Protein AF-A0A0F2PZM4-F1 (afdb_monomer_lite)

Secondary structure (DSSP, 8-state):
-PPPHHHHHHHTT--HHHHHHHHTS-HHHHHHHHHTSS--HHHHHHHHHHHHHHHHHHHHTT-

pLDDT: mean 86.54, std 10.53, range [40.66, 94.25]

Structure (mmCIF, N/CA/C/O backbone):
data_AF-A0A0F2PZM4-F1
#
_entry.id   AF-A0A0F2PZM4-F1
#
loop_
_atom_site.group_PDB
_atom_site.id
_atom_site.type_symbol
_atom_site.label_atom_id
_atom_site.label_alt_id
_atom_site.label_comp_id
_atom_site.label_asym_id
_atom_site.label_entity_id
_atom_site.label_seq_id
_atom_site.pdbx_PDB_ins_code
_atom_site.Cartn_x
_atom_site.Cartn_y
_atom_site.Cartn_z
_atom_site.occupancy
_atom_site.B_iso_or_equiv
_atom_site.auth_seq_id
_atom_site.auth_comp_id
_atom_site.auth_asym_id
_atom_site.auth_atom_id
_atom_site.pdbx_PDB_model_num
ATOM 1 N N . MET A 1 1 ? 8.926 -17.663 3.252 1.00 40.66 1 MET A N 1
ATOM 2 C CA . MET A 1 1 ? 8.122 -17.354 2.050 1.00 40.66 1 MET A CA 1
ATOM 3 C C . MET A 1 1 ? 7.541 -15.969 2.264 1.00 40.66 1 MET A C 1
ATOM 5 O O . MET A 1 1 ? 6.823 -15.790 3.237 1.00 40.66 1 MET A O 1
ATOM 9 N N . GLY A 1 2 ? 7.980 -14.968 1.497 1.00 48.84 2 GLY A N 1
ATOM 10 C CA . GLY A 1 2 ? 7.520 -13.589 1.681 1.00 48.84 2 GLY A CA 1
ATOM 11 C C . GLY A 1 2 ? 6.076 -13.453 1.211 1.00 48.84 2 GLY A C 1
ATOM 12 O O . GLY A 1 2 ? 5.770 -13.871 0.099 1.00 48.84 2 GLY A O 1
ATOM 13 N N . GLU A 1 3 ? 5.205 -12.915 2.060 1.00 63.09 3 GLU A N 1
ATOM 14 C CA . GLU A 1 3 ? 3.816 -12.618 1.704 1.00 63.09 3 GLU A CA 1
ATOM 15 C C . GLU A 1 3 ? 3.800 -11.713 0.462 1.00 63.09 3 GLU A C 1
ATOM 17 O O . GLU A 1 3 ? 4.523 -10.710 0.400 1.00 63.09 3 GLU A O 1
ATOM 22 N N . ASN A 1 4 ? 3.037 -12.100 -0.562 1.00 81.56 4 ASN A N 1
ATOM 23 C CA . ASN A 1 4 ? 2.974 -11.340 -1.799 1.00 81.56 4 ASN A CA 1
ATOM 24 C C . ASN A 1 4 ? 2.280 -10.003 -1.503 1.00 81.56 4 ASN A C 1
ATOM 26 O O . ASN A 1 4 ? 1.280 -9.959 -0.785 1.00 81.56 4 ASN A O 1
ATOM 30 N N . ILE A 1 5 ? 2.791 -8.885 -2.029 1.00 85.00 5 ILE A N 1
ATOM 31 C CA . ILE A 1 5 ? 2.202 -7.566 -1.732 1.00 85.00 5 ILE A CA 1
ATOM 32 C C . ILE A 1 5 ? 0.737 -7.489 -2.173 1.00 85.00 5 ILE A C 1
ATOM 34 O O . ILE A 1 5 ? -0.059 -6.780 -1.564 1.00 85.00 5 ILE A O 1
ATOM 38 N N . ARG A 1 6 ? 0.373 -8.275 -3.189 1.00 86.12 6 ARG A N 1
ATOM 39 C CA . ARG A 1 6 ? -1.005 -8.453 -3.630 1.00 86.12 6 ARG A CA 1
ATOM 40 C C . ARG A 1 6 ? -1.911 -8.974 -2.512 1.00 86.12 6 ARG A C 1
ATOM 42 O O . ARG A 1 6 ? -2.944 -8.364 -2.272 1.00 86.12 6 ARG A O 1
ATOM 49 N N . ASP A 1 7 ? -1.502 -10.031 -1.811 1.00 87.81 7 ASP A N 1
ATOM 50 C CA . ASP A 1 7 ? -2.271 -10.609 -0.701 1.00 87.81 7 ASP A CA 1
ATOM 51 C C . ASP A 1 7 ? -2.415 -9.618 0.457 1.00 87.81 7 ASP A C 1
ATOM 53 O O . ASP A 1 7 ? -3.482 -9.505 1.056 1.00 87.81 7 ASP A O 1
ATOM 57 N N . ARG A 1 8 ? -1.361 -8.837 0.738 1.00 88.19 8 ARG A N 1
ATOM 58 C CA . ARG A 1 8 ? -1.419 -7.765 1.746 1.00 88.19 8 ARG A CA 1
ATOM 59 C C . ARG A 1 8 ? -2.453 -6.709 1.392 1.00 88.19 8 ARG A C 1
ATOM 61 O O . ARG A 1 8 ? -3.246 -6.341 2.248 1.00 88.19 8 ARG A O 1
ATOM 68 N N . ILE A 1 9 ? -2.433 -6.234 0.146 1.00 88.88 9 ILE A N 1
ATOM 69 C CA . ILE A 1 9 ? -3.364 -5.218 -0.362 1.00 88.88 9 ILE A CA 1
ATOM 70 C C . ILE A 1 9 ? -4.808 -5.718 -0.291 1.00 88.88 9 ILE A C 1
ATOM 72 O O . ILE A 1 9 ? -5.686 -4.959 0.122 1.00 88.88 9 ILE A O 1
ATOM 76 N N . ASP A 1 10 ? -5.035 -6.978 -0.663 1.00 88.19 10 ASP A N 1
ATOM 77 C CA . ASP A 1 10 ? -6.355 -7.608 -0.638 1.00 88.19 10 ASP A CA 1
ATOM 78 C C . ASP A 1 10 ? -6.884 -7.743 0.799 1.00 88.19 10 ASP A C 1
ATOM 80 O O . ASP A 1 10 ? -7.989 -7.290 1.095 1.00 88.19 10 ASP A O 1
ATOM 84 N N . ARG A 1 11 ? -6.044 -8.222 1.732 1.00 87.50 11 ARG A N 1
ATOM 85 C CA . ARG A 1 11 ? -6.392 -8.379 3.157 1.00 87.50 11 ARG A CA 1
ATOM 86 C C . ARG A 1 11 ? -6.827 -7.069 3.816 1.00 87.50 11 ARG A C 1
ATOM 88 O O . ARG A 1 11 ? -7.749 -7.074 4.623 1.00 87.50 11 ARG A O 1
ATOM 95 N N . ILE A 1 12 ? -6.162 -5.959 3.497 1.00 87.75 12 ILE A N 1
ATOM 96 C CA . ILE A 1 12 ? -6.473 -4.637 4.071 1.00 87.75 12 ILE A CA 1
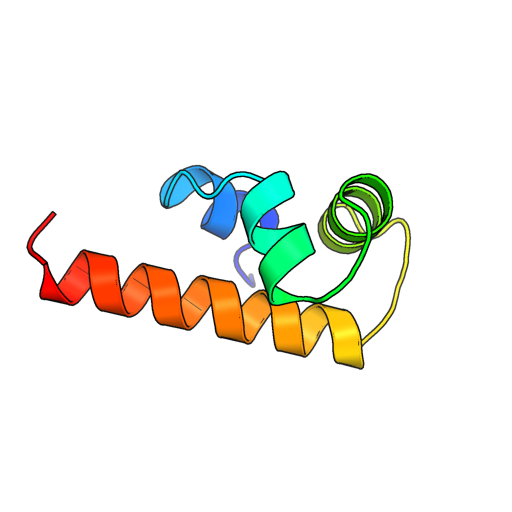ATOM 97 C C . ILE A 1 12 ? -7.508 -3.849 3.252 1.00 87.75 12 ILE A C 1
ATOM 99 O O . ILE A 1 12 ? -7.808 -2.704 3.587 1.00 87.75 12 ILE A O 1
ATOM 103 N N . GLY A 1 13 ? -8.034 -4.421 2.162 1.00 87.81 13 GLY A N 1
ATOM 104 C CA . GLY A 1 13 ? -9.065 -3.798 1.330 1.00 87.81 13 GLY A CA 1
ATOM 105 C C . GLY A 1 13 ? -8.612 -2.543 0.573 1.00 87.81 13 GLY A C 1
ATOM 106 O O . GLY A 1 13 ? -9.440 -1.697 0.219 1.00 87.81 13 GLY A O 1
ATOM 107 N N . LEU A 1 14 ? -7.308 -2.383 0.312 1.00 88.62 14 LEU A N 1
ATOM 108 C CA . LEU A 1 14 ? -6.793 -1.201 -0.378 1.00 88.62 14 LEU A CA 1
ATOM 109 C C . LEU A 1 14 ? -7.124 -1.237 -1.873 1.00 88.62 14 LEU A C 1
ATOM 111 O O . LEU A 1 14 ? -6.769 -2.157 -2.607 1.00 88.62 14 LEU A O 1
ATOM 115 N N . LYS A 1 15 ? -7.745 -0.164 -2.367 1.00 91.69 15 LYS A N 1
ATOM 116 C CA . LYS A 1 15 ? -8.047 -0.026 -3.796 1.00 91.69 15 LYS A CA 1
ATOM 117 C C . LYS A 1 15 ? -6.792 0.347 -4.584 1.00 91.69 15 LYS A C 1
ATOM 119 O O . LYS A 1 15 ? -6.082 1.286 -4.226 1.00 91.69 15 LYS A O 1
ATOM 124 N N . ILE A 1 16 ? -6.595 -0.289 -5.742 1.00 90.81 16 ILE A N 1
ATOM 125 C CA . ILE A 1 16 ? -5.504 0.033 -6.684 1.00 90.81 16 ILE A CA 1
ATOM 126 C C . ILE A 1 16 ? -5.478 1.531 -7.030 1.00 90.81 16 ILE A C 1
ATOM 128 O O . ILE A 1 16 ? -4.405 2.121 -7.082 1.00 90.81 16 ILE A O 1
ATOM 132 N N . ASN A 1 17 ? -6.640 2.169 -7.215 1.00 92.81 17 ASN A N 1
ATOM 133 C CA . ASN A 1 17 ? -6.718 3.608 -7.499 1.00 92.81 17 ASN A CA 1
ATOM 134 C C . ASN A 1 17 ? -6.135 4.473 -6.373 1.00 92.81 17 ASN A C 1
ATOM 136 O O . ASN A 1 17 ? -5.496 5.482 -6.653 1.00 92.81 17 ASN A O 1
ATOM 140 N N . PHE A 1 18 ? -6.328 4.077 -5.115 1.00 90.75 18 PHE A N 1
ATOM 141 C CA . PHE A 1 18 ? -5.758 4.790 -3.976 1.00 90.75 18 PHE A CA 1
ATOM 142 C C . PHE A 1 18 ? -4.234 4.634 -3.947 1.00 90.75 18 PHE A C 1
ATOM 144 O O . PHE A 1 18 ? -3.505 5.618 -3.860 1.00 90.75 18 PHE A O 1
ATOM 151 N N . LEU A 1 19 ? -3.743 3.405 -4.122 1.00 91.25 19 LEU A N 1
ATOM 152 C CA . LEU A 1 19 ? -2.307 3.126 -4.222 1.00 91.25 19 LEU A CA 1
ATOM 153 C C . LEU A 1 19 ? -1.656 3.905 -5.373 1.00 91.25 19 LEU A C 1
ATOM 155 O O . LEU A 1 19 ? -0.573 4.459 -5.217 1.00 91.25 19 LEU A O 1
ATOM 159 N N . ALA A 1 20 ? -2.337 3.991 -6.512 1.00 92.94 20 ALA A N 1
ATOM 160 C CA . ALA A 1 20 ? -1.909 4.750 -7.679 1.00 92.94 20 ALA A CA 1
ATOM 161 C C . ALA A 1 20 ? -1.749 6.246 -7.379 1.00 92.94 20 ALA A C 1
ATOM 163 O O . ALA A 1 20 ? -0.711 6.822 -7.706 1.00 92.94 20 ALA A O 1
ATOM 164 N N . GLN A 1 21 ? -2.719 6.851 -6.686 1.00 92.44 21 GLN A N 1
ATOM 165 C CA . GLN A 1 21 ? -2.619 8.241 -6.235 1.00 92.44 21 GLN A CA 1
ATOM 166 C C . GLN A 1 21 ? -1.448 8.445 -5.266 1.00 92.44 21 GLN A C 1
ATOM 168 O O . GLN A 1 21 ? -0.662 9.369 -5.453 1.00 92.44 21 GLN A O 1
ATOM 173 N N . MET A 1 22 ? -1.277 7.549 -4.291 1.00 90.38 22 MET A N 1
ATOM 174 C CA . MET A 1 22 ? -0.211 7.647 -3.285 1.00 90.38 22 MET A CA 1
ATOM 175 C C . MET A 1 22 ? 1.194 7.467 -3.873 1.00 90.38 22 MET A C 1
ATOM 177 O O . MET A 1 22 ? 2.146 8.097 -3.421 1.00 90.38 22 MET A O 1
ATOM 181 N N . VAL A 1 23 ? 1.338 6.611 -4.887 1.00 89.06 23 VAL A N 1
ATOM 182 C CA . VAL A 1 23 ? 2.618 6.362 -5.574 1.00 89.06 23 VAL A CA 1
ATOM 183 C C . VAL A 1 23 ? 2.850 7.365 -6.720 1.00 89.06 23 VAL A C 1
ATOM 185 O O . VAL A 1 23 ? 3.947 7.429 -7.275 1.00 89.06 23 VAL A O 1
ATOM 188 N N . GLY A 1 24 ? 1.847 8.175 -7.079 1.00 91.12 24 GLY A N 1
ATOM 189 C CA . GLY A 1 24 ? 1.930 9.140 -8.179 1.00 91.12 24 GLY A CA 1
ATOM 190 C C . GLY A 1 24 ? 2.048 8.471 -9.552 1.00 91.12 24 GLY A C 1
ATOM 191 O O . GLY A 1 24 ? 2.774 8.945 -10.427 1.00 91.12 24 GLY A O 1
ATOM 192 N N . LYS A 1 25 ? 1.389 7.323 -9.734 1.00 92.69 25 LYS A N 1
ATOM 193 C CA . LYS A 1 25 ? 1.414 6.524 -10.969 1.00 92.69 25 LYS A CA 1
ATOM 194 C C . LYS A 1 25 ? -0.002 6.191 -11.413 1.00 92.69 25 LYS A C 1
ATOM 196 O O . LYS A 1 25 ? -0.951 6.300 -10.649 1.00 92.69 25 LYS A O 1
ATOM 201 N N . SER A 1 26 ? -0.157 5.748 -12.655 1.00 94.19 26 SER A N 1
ATOM 202 C CA . SER A 1 26 ? -1.457 5.291 -13.147 1.00 94.19 26 SER A CA 1
ATOM 203 C C . SER A 1 26 ? -1.871 3.963 -12.488 1.00 94.19 26 SER A C 1
ATOM 205 O O . SER A 1 26 ? -1.009 3.115 -12.238 1.00 94.19 26 SER A O 1
ATOM 207 N N . PRO A 1 27 ? -3.178 3.709 -12.292 1.00 93.25 27 PRO A N 1
ATOM 208 C CA . PRO A 1 27 ? -3.686 2.443 -11.749 1.00 93.25 27 PRO A CA 1
ATOM 209 C C . PRO A 1 27 ? -3.183 1.206 -12.498 1.00 93.25 27 PRO A C 1
ATOM 211 O O . PRO A 1 27 ? -2.776 0.223 -11.883 1.00 93.25 27 PRO A O 1
ATOM 214 N N . SER A 1 28 ? -3.120 1.278 -13.830 1.00 94.25 28 SER A N 1
ATOM 215 C CA . SER A 1 28 ? -2.592 0.199 -14.671 1.00 94.25 28 SER A CA 1
ATOM 216 C C . SER A 1 28 ? -1.105 -0.069 -14.426 1.00 94.25 28 SER A C 1
ATOM 218 O O . SER A 1 28 ? -0.677 -1.217 -14.480 1.00 94.25 28 SER A O 1
ATOM 220 N N . TYR A 1 29 ? -0.315 0.970 -14.131 1.00 93.44 29 TYR A N 1
ATOM 221 C CA . TYR A 1 29 ? 1.103 0.818 -13.797 1.00 93.44 29 TYR A CA 1
ATOM 222 C C . TYR A 1 29 ? 1.266 0.094 -12.460 1.00 93.44 29 TYR A C 1
ATOM 224 O O . TYR A 1 29 ? 2.023 -0.865 -12.366 1.00 93.44 29 TYR A O 1
ATOM 232 N N . VAL A 1 30 ? 0.504 0.507 -11.444 1.00 92.62 30 VAL A N 1
ATOM 233 C CA . VAL A 1 30 ? 0.515 -0.131 -10.121 1.00 92.62 30 VAL A CA 1
ATOM 234 C C . VAL A 1 30 ? 0.029 -1.579 -10.190 1.00 92.62 30 VAL A C 1
ATOM 236 O O . VAL A 1 30 ? 0.636 -2.453 -9.583 1.00 92.62 30 VAL A O 1
ATOM 239 N N . SER A 1 31 ? -1.010 -1.864 -10.975 1.00 91.88 31 SER A N 1
ATOM 240 C CA . SER A 1 31 ? -1.506 -3.230 -11.173 1.00 91.88 31 SER A CA 1
ATOM 241 C C . SER A 1 31 ? -0.451 -4.153 -11.797 1.00 91.88 31 SER A C 1
ATOM 243 O O . SER A 1 31 ? -0.251 -5.267 -11.307 1.00 91.88 31 SER A O 1
ATOM 245 N N . LYS A 1 32 ? 0.280 -3.672 -12.812 1.00 92.31 32 LYS A N 1
ATOM 246 C CA . LYS A 1 32 ? 1.408 -4.393 -13.426 1.00 92.31 32 LYS A CA 1
ATOM 247 C C . LYS A 1 32 ? 2.590 -4.558 -12.469 1.00 92.31 32 LYS A C 1
ATOM 249 O O . LYS A 1 32 ? 3.211 -5.612 -12.436 1.00 92.31 32 LYS A O 1
ATOM 254 N N . LEU A 1 33 ? 2.879 -3.540 -11.659 1.00 90.81 33 LEU A N 1
ATOM 255 C CA . LEU A 1 33 ? 3.929 -3.589 -10.638 1.00 90.81 33 LEU A CA 1
ATOM 256 C C . LEU A 1 33 ? 3.624 -4.641 -9.557 1.00 90.81 33 LEU A C 1
ATOM 258 O O . LEU A 1 33 ? 4.499 -5.416 -9.188 1.00 90.81 33 LEU A O 1
ATOM 262 N N . ILE A 1 34 ? 2.376 -4.696 -9.078 1.00 89.88 34 ILE A N 1
ATOM 263 C CA . ILE A 1 34 ? 1.910 -5.689 -8.095 1.00 89.88 34 ILE A CA 1
ATOM 264 C C . ILE A 1 34 ? 1.924 -7.101 -8.684 1.00 89.88 34 ILE A C 1
ATOM 266 O O . ILE A 1 34 ? 2.260 -8.053 -7.987 1.00 89.88 34 ILE A O 1
ATOM 270 N N . SER A 1 35 ? 1.551 -7.236 -9.958 1.00 88.50 35 SER A N 1
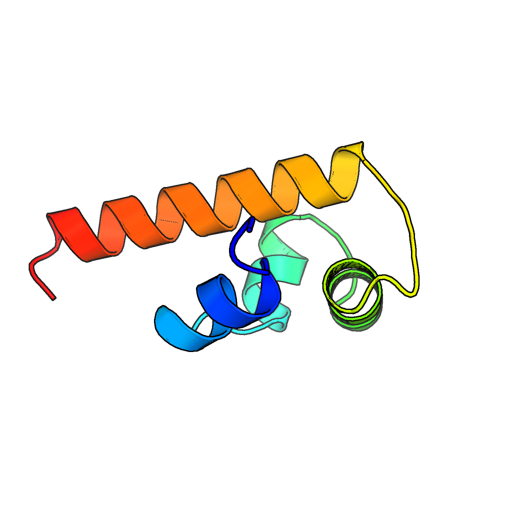ATOM 271 C CA . SER A 1 35 ? 1.506 -8.529 -10.652 1.00 88.50 35 SER A CA 1
ATOM 272 C C . SER A 1 35 ? 2.891 -9.029 -11.080 1.00 88.50 35 SER A C 1
ATOM 274 O O . SER A 1 35 ? 3.022 -10.184 -11.470 1.00 88.50 35 SER A O 1
ATOM 276 N N . GLY A 1 36 ? 3.931 -8.194 -10.967 1.00 88.00 36 GLY A N 1
ATOM 277 C CA . GLY A 1 36 ? 5.301 -8.534 -11.354 1.00 88.00 36 GLY A CA 1
ATOM 278 C C . GLY A 1 36 ? 5.598 -8.37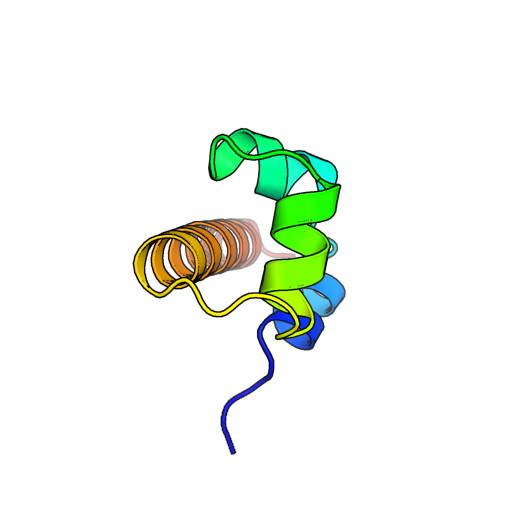3 -12.848 1.00 88.00 36 GLY A C 1
ATOM 279 O O . GLY A 1 36 ? 6.730 -8.609 -13.257 1.00 88.00 36 GLY A O 1
ATOM 280 N N . ASP A 1 37 ? 4.632 -7.916 -13.653 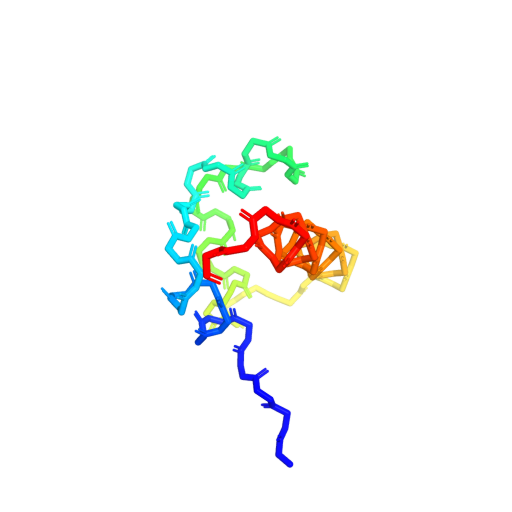1.00 89.12 37 ASP A N 1
ATOM 281 C CA . ASP A 1 37 ? 4.815 -7.608 -15.081 1.00 89.12 37 ASP A CA 1
ATOM 282 C C . ASP A 1 37 ? 5.829 -6.479 -15.318 1.00 89.12 37 ASP A C 1
ATOM 284 O O . ASP A 1 37 ? 6.432 -6.377 -16.385 1.00 89.12 37 ASP A O 1
ATOM 288 N N . ILE A 1 38 ? 5.994 -5.591 -14.334 1.00 90.25 38 ILE A N 1
ATOM 289 C CA . ILE A 1 38 ? 6.987 -4.516 -14.350 1.00 90.25 38 ILE A CA 1
ATOM 290 C C . ILE A 1 38 ? 7.846 -4.640 -13.099 1.00 90.25 38 ILE A C 1
ATOM 292 O O . ILE A 1 38 ? 7.336 -4.612 -11.981 1.00 90.25 38 ILE A O 1
ATOM 296 N N . VAL A 1 39 ? 9.164 -4.682 -13.286 1.00 86.69 39 VAL A N 1
ATOM 297 C CA . VAL A 1 39 ? 10.129 -4.641 -12.186 1.00 86.69 39 VAL A CA 1
ATOM 298 C C . VAL A 1 39 ? 10.644 -3.213 -12.040 1.00 86.69 39 VAL A C 1
ATOM 300 O O . VAL A 1 39 ? 11.451 -2.738 -12.834 1.00 86.69 39 VAL A O 1
ATOM 303 N N . ASN A 1 40 ? 10.157 -2.505 -11.022 1.00 89.75 40 ASN A N 1
ATOM 304 C CA . ASN A 1 40 ? 10.664 -1.190 -10.641 1.00 89.75 40 ASN A CA 1
ATOM 305 C C . ASN A 1 40 ? 10.827 -1.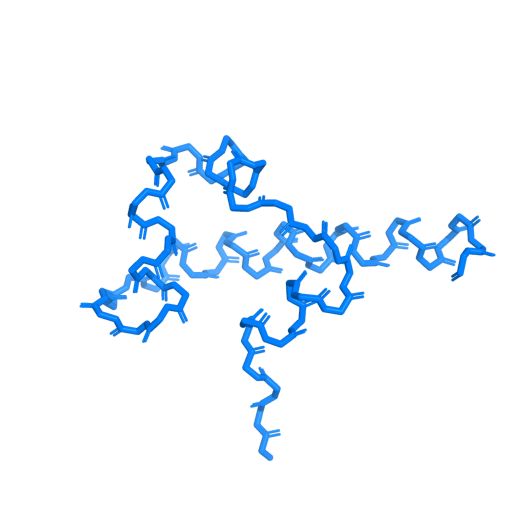130 -9.119 1.00 89.75 40 ASN A C 1
ATOM 307 O O . ASN A 1 40 ? 9.842 -1.036 -8.387 1.00 89.75 40 ASN A O 1
ATOM 311 N N . TYR A 1 41 ? 12.073 -1.205 -8.653 1.00 87.94 41 TYR A N 1
ATOM 312 C CA . TYR A 1 41 ? 12.386 -1.298 -7.227 1.00 87.94 41 TYR A CA 1
ATOM 313 C C . TYR A 1 41 ? 11.934 -0.063 -6.436 1.00 87.94 41 T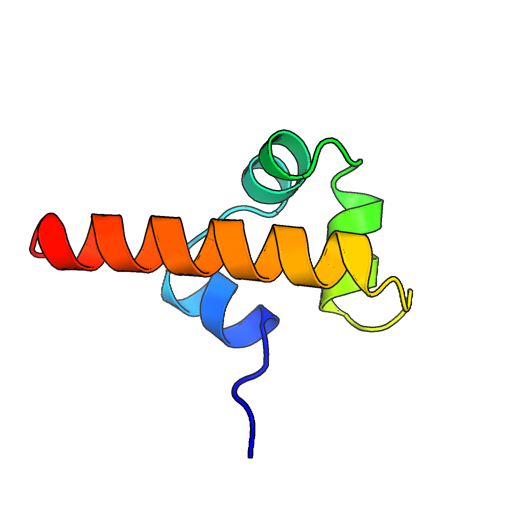YR A C 1
ATOM 315 O O . TYR A 1 41 ? 11.287 -0.229 -5.407 1.00 87.94 41 TYR A O 1
ATOM 323 N N . ASP A 1 42 ? 12.170 1.151 -6.947 1.00 90.44 42 ASP A N 1
ATOM 324 C CA . ASP A 1 42 ? 11.750 2.408 -6.298 1.00 90.44 42 ASP A CA 1
ATOM 325 C C . ASP A 1 42 ? 10.224 2.481 -6.124 1.00 90.44 42 ASP A C 1
ATOM 327 O O . ASP A 1 42 ? 9.709 2.750 -5.038 1.00 90.44 42 ASP A O 1
ATOM 331 N N . SER A 1 43 ? 9.476 2.166 -7.184 1.00 90.00 43 SER A N 1
ATOM 332 C CA . SER A 1 43 ? 8.011 2.184 -7.136 1.00 90.00 43 SER A CA 1
ATOM 333 C C . SER A 1 43 ? 7.468 1.085 -6.224 1.00 90.00 43 SER A C 1
ATOM 335 O O . SER A 1 43 ? 6.477 1.299 -5.527 1.00 90.00 43 SER A O 1
ATOM 337 N N . MET A 1 44 ? 8.112 -0.085 -6.205 1.00 90.12 44 MET A N 1
ATOM 338 C CA . MET A 1 44 ? 7.729 -1.202 -5.342 1.00 90.12 44 MET A CA 1
ATOM 339 C C . MET A 1 44 ? 7.992 -0.888 -3.864 1.00 90.12 44 MET A C 1
ATOM 341 O O . MET A 1 44 ? 7.183 -1.238 -3.007 1.00 90.12 44 MET A O 1
ATOM 345 N N . GLU A 1 45 ? 9.089 -0.204 -3.548 1.00 91.44 45 GLU A N 1
ATOM 346 C CA . GLU A 1 45 ? 9.400 0.241 -2.188 1.00 91.44 45 GLU A CA 1
ATOM 347 C C . GLU A 1 45 ? 8.408 1.304 -1.695 1.00 91.44 45 GLU A C 1
ATOM 349 O O . GLU A 1 45 ? 7.878 1.198 -0.583 1.00 91.44 45 GLU A O 1
ATOM 354 N N . LYS A 1 46 ? 8.056 2.271 -2.551 1.00 91.50 46 LYS A N 1
ATOM 355 C CA . LYS A 1 46 ? 6.989 3.245 -2.267 1.00 91.50 46 LYS A CA 1
ATOM 356 C C . LYS A 1 46 ? 5.652 2.558 -2.016 1.00 91.50 46 LYS A C 1
ATOM 358 O O . LYS A 1 46 ? 4.996 2.851 -1.019 1.00 91.50 46 LYS A O 1
ATOM 363 N N . LEU A 1 47 ? 5.275 1.607 -2.871 1.00 90.81 47 LEU A N 1
ATOM 364 C CA . LEU A 1 47 ? 4.049 0.826 -2.711 1.00 90.81 47 LEU A CA 1
ATOM 365 C C . LEU A 1 47 ? 4.035 0.082 -1.365 1.00 90.81 47 LEU A C 1
ATOM 367 O O . LEU A 1 47 ? 3.066 0.190 -0.617 1.00 90.81 47 LEU A O 1
ATOM 371 N N . LYS A 1 48 ? 5.127 -0.616 -1.024 1.00 91.00 48 LYS A N 1
ATOM 372 C CA . LYS A 1 48 ? 5.290 -1.308 0.267 1.00 91.00 48 LYS A CA 1
ATOM 373 C C . LYS A 1 48 ? 5.147 -0.355 1.448 1.00 91.00 48 LYS A C 1
ATOM 375 O O . LYS A 1 48 ? 4.479 -0.697 2.417 1.00 91.00 48 LYS A O 1
ATOM 380 N N . THR A 1 49 ? 5.736 0.834 1.356 1.00 92.19 49 THR A N 1
ATOM 381 C CA . THR A 1 49 ? 5.664 1.856 2.406 1.00 92.19 49 THR A CA 1
ATOM 382 C C . THR A 1 49 ? 4.231 2.341 2.617 1.00 92.19 49 THR A C 1
ATOM 384 O O . THR A 1 49 ? 3.780 2.435 3.756 1.00 92.19 49 THR A O 1
ATOM 387 N N . VAL A 1 50 ? 3.492 2.611 1.536 1.00 91.25 50 VAL A N 1
ATOM 388 C CA . VAL A 1 50 ? 2.080 3.027 1.606 1.00 91.25 50 VAL A CA 1
ATOM 389 C C . VAL A 1 50 ? 1.218 1.928 2.225 1.00 91.25 50 VAL A C 1
ATOM 391 O O . VAL A 1 50 ? 0.435 2.206 3.129 1.00 91.25 50 VAL A O 1
ATOM 394 N N . VAL A 1 51 ? 1.390 0.684 1.768 1.00 91.00 51 VAL A N 1
ATOM 395 C CA . VAL A 1 51 ? 0.660 -0.484 2.282 1.00 91.00 51 VAL A CA 1
ATOM 396 C C . VAL A 1 51 ? 0.931 -0.685 3.772 1.00 91.00 51 VAL A C 1
ATOM 398 O O . VAL A 1 51 ? -0.018 -0.802 4.540 1.00 91.00 51 VAL A O 1
ATOM 401 N N . SER A 1 52 ? 2.199 -0.666 4.198 1.00 91.06 52 SER A N 1
ATOM 402 C CA . SER A 1 52 ? 2.557 -0.822 5.612 1.00 91.06 52 SER A CA 1
ATOM 403 C C . SER A 1 52 ? 1.996 0.304 6.480 1.00 91.06 52 SER A C 1
ATOM 405 O O . SER A 1 52 ? 1.414 0.015 7.518 1.00 91.06 52 SER A O 1
ATOM 407 N N . LYS A 1 53 ? 2.086 1.569 6.044 1.00 90.12 53 LYS A N 1
ATOM 408 C CA . LYS A 1 53 ? 1.500 2.693 6.792 1.00 90.12 53 LYS A CA 1
ATOM 409 C C . LYS A 1 53 ? -0.007 2.535 6.966 1.00 90.12 53 LYS A C 1
ATOM 411 O O . LYS A 1 53 ? -0.516 2.744 8.057 1.00 90.12 53 LYS A O 1
ATOM 416 N N . TYR A 1 54 ? -0.719 2.158 5.906 1.00 89.19 54 TYR A N 1
ATOM 417 C CA . TYR A 1 54 ? -2.165 1.959 5.985 1.00 89.19 54 TYR A CA 1
ATOM 418 C C . TYR A 1 54 ? -2.529 0.800 6.921 1.00 89.19 54 TYR A C 1
ATOM 420 O O . TYR A 1 54 ? -3.444 0.920 7.727 1.00 89.19 54 TYR A O 1
ATOM 428 N N . GLU A 1 55 ? -1.779 -0.301 6.861 1.00 88.44 55 GLU A N 1
ATOM 429 C CA . GLU A 1 55 ? -1.943 -1.438 7.768 1.00 88.44 55 GLU A CA 1
ATOM 430 C C . GLU A 1 55 ? -1.713 -1.047 9.240 1.00 88.44 55 GLU A C 1
ATOM 432 O O . GLU A 1 55 ? -2.475 -1.457 10.115 1.00 88.44 55 GLU A O 1
ATOM 437 N N . GLU A 1 56 ? -0.691 -0.238 9.530 1.00 89.06 56 GLU A N 1
ATOM 438 C CA . GLU A 1 56 ? -0.439 0.283 10.878 1.00 89.06 56 GLU A CA 1
ATOM 439 C C . GLU A 1 56 ? -1.577 1.183 11.374 1.00 89.06 56 GLU A C 1
ATOM 441 O O . GLU A 1 56 ? -1.983 1.077 12.531 1.00 89.06 56 GLU A O 1
ATOM 446 N N . GLU A 1 57 ? -2.118 2.043 10.511 1.00 87.69 57 GLU A N 1
ATOM 447 C CA . GLU A 1 57 ? -3.240 2.920 10.858 1.00 87.69 57 GLU A CA 1
ATOM 448 C C . GLU A 1 57 ? -4.530 2.127 11.112 1.00 87.69 57 GLU A C 1
ATOM 450 O O . GLU A 1 57 ? -5.265 2.447 12.047 1.00 87.69 57 GLU A O 1
ATOM 455 N N . LEU A 1 58 ? -4.777 1.052 10.355 1.00 85.62 58 LEU A N 1
ATOM 456 C CA . LEU A 1 58 ? -5.876 0.118 10.626 1.00 85.62 58 LEU A CA 1
ATOM 457 C C . LEU A 1 58 ? -5.705 -0.561 11.991 1.00 85.62 58 LEU A C 1
ATOM 459 O O . LEU A 1 58 ? -6.632 -0.551 12.799 1.00 85.62 58 LEU A O 1
ATOM 463 N N . LYS A 1 59 ? -4.499 -1.068 12.286 1.00 83.44 59 LYS A N 1
ATOM 464 C CA . LYS A 1 59 ? -4.172 -1.709 13.572 1.00 83.44 59 LYS A CA 1
ATOM 465 C C . LYS A 1 59 ? -4.339 -0.761 14.760 1.00 83.44 59 LYS A C 1
ATOM 467 O O . LYS A 1 59 ? -4.863 -1.166 15.793 1.00 83.44 59 LYS A O 1
ATOM 472 N N . LYS A 1 60 ? -3.915 0.500 14.631 1.00 80.75 60 LYS A N 1
ATOM 473 C CA . LYS A 1 60 ? -4.113 1.524 15.675 1.00 80.75 60 LYS A CA 1
ATOM 474 C C . LYS A 1 60 ? -5.577 1.907 15.852 1.00 80.75 60 LYS A C 1
ATOM 476 O O . LYS A 1 60 ? -5.978 2.257 16.957 1.00 80.75 60 LYS A O 1
ATOM 481 N N . SER A 1 61 ? -6.354 1.844 14.774 1.00 74.44 61 SER A N 1
ATOM 482 C CA . SER A 1 61 ? -7.778 2.182 14.779 1.00 74.44 61 SER A CA 1
ATOM 483 C C . SER A 1 61 ? -8.669 1.059 15.334 1.00 74.44 61 SER A C 1
ATOM 485 O O . SER A 1 61 ? -9.869 1.269 15.476 1.00 74.44 61 SER A O 1
ATOM 487 N N . GLY A 1 62 ? -8.101 -0.097 15.701 1.00 59.72 62 GLY A N 1
ATOM 488 C CA . GLY A 1 62 ? -8.801 -1.160 16.432 1.00 59.72 62 GLY A CA 1
ATOM 489 C C . GLY A 1 62 ? -9.818 -1.963 15.613 1.00 59.72 62 GLY A C 1
ATOM 490 O O . GLY A 1 62 ? -10.745 -2.517 16.204 1.00 59.72 62 GLY A O 1
ATOM 491 N N . LEU A 1 63 ? -9.653 -2.011 14.286 1.00 54.19 63 LEU A N 1
ATOM 492 C CA . LEU A 1 63 ? -10.351 -2.951 13.397 1.00 54.19 63 LEU A CA 1
ATOM 493 C C . LEU A 1 63 ? -9.654 -4.317 13.370 1.00 54.19 63 LEU A C 1
ATOM 495 O O . LEU A 1 63 ? -8.401 -4.340 13.341 1.00 54.19 63 LEU A O 1
#

Radius of gyration: 11.4 Å; chains: 1; bounding box: 23×26×32 Å

Sequence (63 aa):
MGENIRDRIDRIGLKINFLAQMVGKSPSYVSKLISGDIVNYDSMEKLKTVVSKYEEELKKSGL

Foldseek 3Di:
DDDQVVVLCVVLVPDLCVLCVQLVHDSVVSVCCSVVVDDDPVSVVSSVVVSVVSVVVVVVVPD